Protein AF-A0A2W1LFP1-F1 (afdb_monomer_lite)

Radius of gyration: 13.38 Å; chains: 1; bounding box: 26×36×30 Å

Sequence (69 aa):
MIDQLESNYNCANASQDLYELKREIAQLQLKQHLSSEEQQLLNRCANQMSFIKNKCAIDNGREENNHPV

Secondary structure (DSSP, 8-state):
------TT--GGGHHHHHHHHHHHHHHHHT-SS--HHHHHHHHHHHHHHHHHHHHTT------------

pLDDT: mean 78.05, std 16.99, range [38.72, 92.62]

Structure (mmCIF, N/CA/C/O backbone):
data_AF-A0A2W1LFP1-F1
#
_entry.id   AF-A0A2W1LFP1-F1
#
loop_
_atom_site.group_PDB
_atom_site.id
_atom_site.type_symbol
_atom_site.label_atom_id
_atom_site.label_alt_id
_atom_site.label_comp_id
_atom_site.label_asym_id
_atom_site.label_entity_id
_atom_site.label_seq_id
_atom_site.pdbx_PDB_ins_code
_atom_site.Cartn_x
_atom_site.Cartn_y
_atom_site.Cartn_z
_atom_site.occupancy
_atom_site.B_iso_or_equiv
_atom_site.auth_seq_id
_atom_site.auth_comp_id
_atom_site.auth_asym_id
_atom_site.auth_atom_id
_atom_site.pdbx_PDB_model_num
ATOM 1 N N . MET A 1 1 ? 2.768 9.933 4.427 1.00 49.19 1 MET A N 1
ATOM 2 C CA . MET A 1 1 ? 1.779 10.004 3.330 1.00 49.19 1 MET A CA 1
ATOM 3 C C . MET A 1 1 ? 2.460 10.597 2.115 1.00 49.19 1 MET A C 1
ATOM 5 O O . MET A 1 1 ? 2.888 11.741 2.193 1.00 49.19 1 MET A O 1
ATOM 9 N N . ILE A 1 2 ? 2.583 9.823 1.035 1.00 53.25 2 ILE A N 1
ATOM 10 C CA . ILE A 1 2 ? 3.027 10.345 -0.258 1.00 53.25 2 ILE A CA 1
ATOM 11 C C . ILE A 1 2 ? 1.930 11.308 -0.725 1.00 53.25 2 ILE A C 1
ATOM 13 O O . ILE A 1 2 ? 0.783 10.928 -0.985 1.00 53.25 2 ILE A O 1
ATOM 17 N N . ASP A 1 3 ? 2.235 12.596 -0.658 1.00 50.97 3 ASP A N 1
ATOM 18 C CA . ASP A 1 3 ? 1.302 13.630 -1.055 1.00 50.97 3 ASP A CA 1
ATOM 19 C C . ASP A 1 3 ? 1.368 13.742 -2.573 1.00 50.97 3 ASP A C 1
ATOM 21 O O . ASP A 1 3 ? 2.408 14.073 -3.126 1.00 50.97 3 ASP A O 1
ATOM 25 N N . GLN A 1 4 ? 0.270 13.344 -3.220 1.00 51.56 4 GLN A N 1
ATOM 26 C CA . GLN A 1 4 ? 0.041 13.457 -4.657 1.00 51.56 4 GLN A CA 1
ATOM 27 C C . GLN A 1 4 ? 1.118 12.764 -5.509 1.00 51.56 4 GLN A C 1
ATOM 29 O O . GLN A 1 4 ? 2.103 13.366 -5.926 1.00 51.56 4 GLN A O 1
ATOM 34 N N . LEU A 1 5 ? 0.881 11.496 -5.875 1.00 57.62 5 LEU A N 1
ATOM 35 C CA . LEU A 1 5 ? 1.500 10.952 -7.085 1.00 57.62 5 LEU A CA 1
ATOM 36 C C . LEU A 1 5 ? 0.958 11.733 -8.287 1.00 57.62 5 LEU A C 1
ATOM 38 O O . LEU A 1 5 ? 0.005 11.328 -8.950 1.00 57.62 5 LEU A O 1
ATOM 42 N N . GLU A 1 6 ? 1.553 12.892 -8.541 1.00 56.91 6 GLU A N 1
ATOM 43 C CA . GLU A 1 6 ? 1.385 13.628 -9.777 1.00 56.91 6 GLU A CA 1
ATOM 44 C C . GLU A 1 6 ? 1.770 12.706 -10.945 1.00 56.91 6 GLU A C 1
ATOM 46 O O . GLU A 1 6 ? 2.547 11.748 -10.800 1.00 56.91 6 GLU A O 1
ATOM 51 N N . SER A 1 7 ? 1.280 13.005 -12.148 1.00 57.03 7 SER A N 1
ATOM 52 C CA . SER A 1 7 ? 1.614 12.275 -13.381 1.00 57.03 7 SER A CA 1
ATOM 53 C C . SER A 1 7 ? 3.127 12.162 -13.664 1.00 57.03 7 SER A C 1
ATOM 55 O O . SER A 1 7 ? 3.515 11.430 -14.571 1.00 57.03 7 SER A O 1
ATOM 57 N N . ASN A 1 8 ? 3.993 12.762 -12.837 1.00 67.19 8 ASN A N 1
ATOM 58 C CA . ASN A 1 8 ? 5.456 12.692 -12.852 1.00 67.19 8 ASN A CA 1
ATOM 59 C C . ASN A 1 8 ? 6.095 11.692 -11.864 1.00 67.19 8 ASN A C 1
ATOM 61 O O . ASN A 1 8 ? 7.316 11.608 -11.816 1.00 67.19 8 ASN A O 1
ATOM 65 N N . TYR A 1 9 ? 5.319 10.905 -11.105 1.00 77.81 9 TYR A N 1
ATOM 66 C CA . TYR A 1 9 ? 5.858 9.822 -10.263 1.00 77.81 9 TYR A CA 1
ATOM 67 C C . TYR A 1 9 ? 6.936 8.972 -10.973 1.00 77.81 9 TYR A C 1
ATOM 69 O O . TYR A 1 9 ? 6.686 8.474 -12.078 1.00 77.81 9 TYR A O 1
ATOM 77 N N . ASN A 1 10 ? 8.098 8.816 -10.329 1.00 80.00 10 ASN A N 1
ATOM 78 C CA . ASN A 1 10 ? 9.260 8.094 -10.844 1.00 80.00 10 ASN A CA 1
ATOM 79 C C . ASN A 1 10 ? 9.237 6.627 -10.393 1.00 80.00 10 ASN A C 1
ATOM 81 O O . ASN A 1 10 ? 9.366 6.325 -9.209 1.00 80.00 10 ASN A O 1
ATOM 85 N N . CYS A 1 11 ? 9.158 5.717 -11.360 1.00 85.12 11 CYS A N 1
ATOM 86 C CA . CYS A 1 11 ? 9.093 4.280 -11.117 1.00 85.12 11 CYS A CA 1
ATOM 87 C C . CYS A 1 11 ? 10.370 3.658 -10.531 1.00 85.12 11 CYS A C 1
ATOM 89 O O . CYS A 1 11 ? 10.327 2.504 -10.115 1.00 85.12 11 CYS A O 1
ATOM 91 N N . ALA A 1 12 ? 11.491 4.388 -10.458 1.00 85.25 12 ALA A N 1
ATOM 92 C CA . ALA A 1 12 ? 12.745 3.880 -9.896 1.00 85.25 12 ALA A CA 1
ATOM 93 C C . ALA A 1 12 ? 12.611 3.390 -8.440 1.00 85.25 12 ALA A C 1
ATOM 95 O O . ALA A 1 12 ? 13.289 2.442 -8.055 1.00 85.25 12 ALA A O 1
ATOM 96 N N . ASN A 1 13 ? 11.707 3.991 -7.657 1.00 83.31 13 ASN A N 1
ATOM 97 C CA . ASN A 1 13 ? 11.456 3.618 -6.260 1.00 83.31 13 ASN A CA 1
ATOM 98 C C . ASN A 1 13 ? 10.162 2.810 -6.068 1.00 83.31 13 ASN A C 1
ATOM 100 O O . ASN A 1 13 ? 9.781 2.520 -4.936 1.00 83.31 13 ASN A O 1
ATOM 104 N N . ALA A 1 14 ? 9.507 2.389 -7.155 1.00 85.25 14 ALA A N 1
ATOM 105 C CA . ALA A 1 14 ? 8.190 1.760 -7.097 1.00 85.25 14 ALA A CA 1
ATOM 106 C C . ALA A 1 14 ? 8.147 0.494 -6.240 1.00 85.25 14 ALA A C 1
ATOM 108 O O . ALA A 1 14 ? 7.193 0.302 -5.496 1.00 85.25 14 ALA A O 1
ATOM 109 N N . SER A 1 15 ? 9.181 -0.347 -6.275 1.00 85.62 15 SER A N 1
ATOM 110 C CA . SER A 1 15 ? 9.240 -1.546 -5.430 1.00 85.62 15 SER A CA 1
ATOM 111 C C . SER A 1 15 ? 9.246 -1.209 -3.935 1.00 85.62 15 SER A C 1
ATOM 113 O O . SER A 1 15 ? 8.567 -1.876 -3.155 1.00 85.62 15 SER A O 1
ATOM 115 N N . GLN A 1 16 ? 9.982 -0.165 -3.541 1.00 87.31 16 GLN A N 1
ATOM 116 C CA . GLN A 1 16 ? 10.062 0.287 -2.153 1.00 87.31 16 GLN A CA 1
ATOM 117 C C . GLN A 1 16 ? 8.748 0.947 -1.726 1.00 87.31 16 GLN A C 1
ATOM 119 O O . GLN A 1 16 ? 8.179 0.561 -0.707 1.00 87.31 16 GLN A O 1
ATOM 124 N N . ASP A 1 17 ? 8.217 1.855 -2.546 1.00 87.56 17 ASP A N 1
ATOM 125 C CA . ASP A 1 17 ? 6.959 2.549 -2.262 1.00 87.56 17 ASP A CA 1
ATOM 126 C C . ASP A 1 17 ? 5.785 1.561 -2.160 1.00 87.56 17 ASP A C 1
ATOM 128 O O . ASP A 1 17 ? 4.961 1.648 -1.250 1.00 87.56 17 ASP A O 1
ATOM 132 N N . LEU A 1 18 ? 5.723 0.559 -3.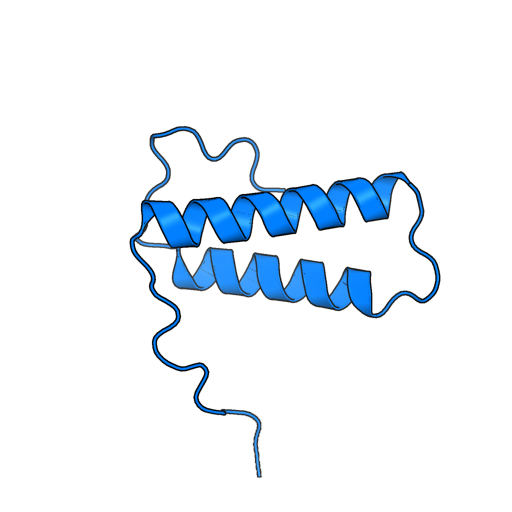049 1.00 89.12 18 LEU A N 1
ATOM 133 C CA . LEU A 1 18 ? 4.725 -0.512 -2.981 1.00 89.12 18 LEU A CA 1
ATOM 134 C C . LEU A 1 18 ? 4.870 -1.351 -1.710 1.00 89.12 18 LEU A C 1
ATOM 136 O O . LEU A 1 18 ? 3.860 -1.742 -1.123 1.00 89.12 18 LEU A O 1
ATOM 140 N N . TYR A 1 19 ? 6.100 -1.633 -1.276 1.00 90.44 19 TYR A N 1
ATOM 141 C CA . TYR A 1 19 ? 6.347 -2.371 -0.042 1.00 90.44 19 TYR A CA 1
ATOM 142 C C . TYR A 1 19 ? 5.895 -1.581 1.194 1.00 90.44 19 TYR A C 1
ATOM 144 O O . TYR A 1 19 ? 5.250 -2.144 2.082 1.00 90.44 19 TYR A O 1
ATOM 152 N N . GLU A 1 20 ? 6.164 -0.276 1.241 1.00 90.00 20 GLU A N 1
ATOM 153 C CA . GLU A 1 20 ? 5.706 0.599 2.324 1.00 90.00 20 GLU A CA 1
ATOM 154 C C . GLU A 1 20 ? 4.179 0.725 2.351 1.00 90.00 20 GLU A C 1
ATOM 156 O O . GLU A 1 20 ? 3.568 0.493 3.396 1.00 90.00 20 GLU A O 1
ATOM 161 N N . LEU A 1 21 ? 3.549 0.953 1.193 1.00 90.31 21 LEU A N 1
ATOM 162 C CA . LEU A 1 21 ? 2.090 0.992 1.066 1.00 90.31 21 LEU A CA 1
ATOM 163 C C . LEU A 1 21 ? 1.443 -0.335 1.485 1.00 90.31 21 LEU A C 1
ATOM 165 O O . LEU A 1 21 ? 0.433 -0.333 2.189 1.00 90.31 21 LEU A O 1
ATOM 169 N N . LYS A 1 22 ? 2.029 -1.480 1.107 1.00 90.94 22 LYS A N 1
ATOM 170 C CA . LYS A 1 22 ? 1.538 -2.804 1.517 1.00 90.94 22 LYS A CA 1
ATOM 171 C C . LYS A 1 22 ? 1.631 -2.992 3.031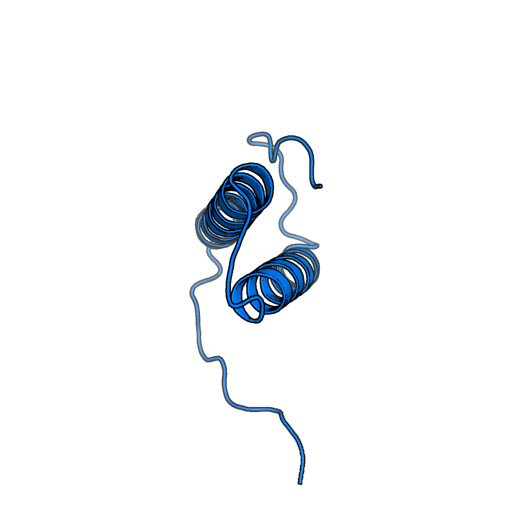 1.00 90.94 22 LYS A C 1
ATOM 173 O O . LYS A 1 22 ? 0.707 -3.550 3.623 1.00 90.94 22 LYS A O 1
ATOM 178 N N . ARG A 1 23 ? 2.706 -2.513 3.671 1.00 92.62 23 ARG A N 1
ATOM 179 C CA . ARG A 1 23 ? 2.844 -2.564 5.135 1.00 92.62 23 ARG A CA 1
ATOM 180 C C . ARG A 1 23 ? 1.820 -1.681 5.844 1.00 92.62 23 ARG A C 1
ATOM 182 O O . ARG A 1 23 ? 1.201 -2.162 6.789 1.00 92.62 23 ARG A O 1
ATOM 189 N N . GLU A 1 24 ? 1.592 -0.452 5.383 1.00 89.94 24 GLU A N 1
ATOM 190 C CA . GLU A 1 24 ? 0.554 0.425 5.951 1.00 89.94 24 GLU A CA 1
ATOM 191 C C . GLU A 1 24 ? -0.847 -0.187 5.815 1.00 89.94 24 GLU A C 1
ATOM 193 O O . GLU A 1 24 ? -1.600 -0.235 6.787 1.00 89.94 24 GLU A O 1
ATOM 198 N N . ILE A 1 25 ? -1.179 -0.727 4.637 1.00 92.19 25 ILE A N 1
ATOM 199 C CA . ILE A 1 25 ? -2.451 -1.423 4.399 1.00 92.19 25 ILE A CA 1
ATOM 200 C C . ILE A 1 25 ? -2.605 -2.605 5.359 1.00 92.19 25 ILE A C 1
ATOM 202 O O . ILE A 1 25 ? -3.639 -2.721 6.012 1.00 92.19 25 ILE A O 1
ATOM 206 N N . ALA A 1 26 ? -1.578 -3.451 5.488 1.00 91.69 26 ALA A N 1
ATOM 207 C CA . ALA A 1 26 ? -1.616 -4.601 6.385 1.00 91.69 26 ALA A CA 1
ATOM 208 C C . ALA A 1 26 ? -1.812 -4.175 7.849 1.00 91.69 26 ALA A C 1
ATOM 210 O O . ALA A 1 26 ? -2.633 -4.757 8.553 1.00 91.69 26 ALA A O 1
ATOM 211 N N . GLN A 1 27 ? -1.121 -3.129 8.308 1.00 91.88 27 GLN A N 1
ATOM 212 C CA . GLN A 1 27 ? -1.284 -2.612 9.671 1.00 91.88 27 GLN A CA 1
ATOM 213 C C . GLN A 1 27 ? -2.699 -2.096 9.942 1.00 91.88 27 GLN A C 1
ATOM 215 O O . GLN A 1 27 ? -3.228 -2.319 11.030 1.00 91.88 27 GLN A O 1
ATOM 220 N N . LEU A 1 28 ? -3.322 -1.433 8.966 1.00 90.69 28 LEU A N 1
ATOM 221 C CA . LEU A 1 28 ? -4.705 -0.971 9.079 1.00 90.69 28 LEU A CA 1
ATOM 222 C C . LEU A 1 28 ? -5.687 -2.149 9.048 1.00 90.69 28 LEU A C 1
ATOM 224 O O . LEU A 1 28 ? -6.607 -2.198 9.855 1.00 90.69 28 LEU A O 1
ATOM 228 N N . GLN A 1 29 ? -5.461 -3.142 8.189 1.00 89.12 29 GLN A N 1
ATOM 229 C CA . GLN A 1 29 ? -6.307 -4.338 8.099 1.00 89.12 29 GLN A CA 1
ATOM 230 C C . GLN A 1 29 ? -6.251 -5.230 9.345 1.00 89.12 29 GLN A C 1
ATOM 232 O O . GLN A 1 29 ? -7.223 -5.917 9.645 1.00 89.12 29 GLN A O 1
ATOM 237 N N . LEU A 1 30 ? -5.142 -5.216 10.089 1.00 91.25 30 LEU A N 1
ATOM 238 C CA . LEU A 1 30 ? -5.023 -5.941 11.359 1.00 91.25 30 LEU A CA 1
ATOM 239 C C . LEU A 1 30 ? -5.873 -5.324 12.484 1.00 91.25 30 LEU A C 1
ATOM 241 O O . LEU A 1 30 ? -6.095 -5.972 13.509 1.00 91.25 30 LEU A O 1
ATOM 245 N N . LYS A 1 31 ? -6.362 -4.088 12.323 1.00 90.00 31 LYS A N 1
ATOM 246 C CA . LYS A 1 31 ? -7.263 -3.459 13.294 1.00 90.00 31 LYS A CA 1
ATOM 247 C C . LYS A 1 31 ? -8.683 -3.992 13.096 1.00 90.00 31 LYS A C 1
ATOM 249 O O . LYS A 1 31 ? -9.241 -3.890 12.011 1.00 90.00 31 LYS A O 1
ATOM 254 N N . GLN A 1 32 ? -9.300 -4.507 14.164 1.00 82.75 32 GLN A N 1
ATOM 255 C CA . GLN A 1 32 ? -10.688 -4.998 14.112 1.00 82.75 32 GLN A CA 1
ATOM 256 C C . GLN A 1 32 ? -11.707 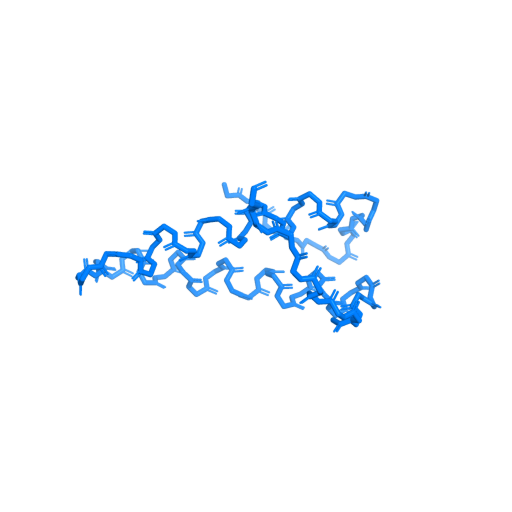-3.884 13.830 1.00 82.75 32 GLN A C 1
ATOM 258 O O . GLN A 1 32 ? -12.721 -4.131 13.188 1.00 82.75 32 GLN A O 1
ATOM 263 N N . HIS A 1 33 ? -11.449 -2.666 14.310 1.00 88.75 33 HIS A N 1
ATOM 264 C CA . HIS A 1 33 ? -12.293 -1.498 14.078 1.00 88.75 33 HIS A CA 1
ATOM 265 C C . HIS A 1 33 ? -11.422 -0.342 13.596 1.00 88.75 33 HIS A C 1
ATOM 267 O O . HIS A 1 33 ? -10.576 0.154 14.337 1.00 88.75 33 HIS A O 1
ATOM 273 N N . LEU A 1 34 ? -11.641 0.071 12.350 1.00 90.00 34 LEU A N 1
ATOM 274 C CA . LEU A 1 34 ? -11.019 1.246 11.755 1.00 90.00 34 LEU A CA 1
ATOM 275 C C . LEU A 1 34 ? -11.941 2.449 11.939 1.00 90.00 34 LEU A C 1
ATOM 277 O O . LEU A 1 34 ? -13.109 2.414 11.534 1.00 90.00 34 LEU A O 1
ATOM 281 N N . SER A 1 35 ? -11.402 3.526 12.494 1.00 92.44 35 SER A N 1
ATOM 282 C CA . SER A 1 35 ? -12.049 4.838 12.513 1.00 92.44 35 SER A CA 1
ATOM 283 C C . SER A 1 35 ? -12.287 5.332 11.080 1.00 92.44 35 SER A C 1
ATOM 285 O O . SER A 1 35 ? -11.622 4.883 10.145 1.00 92.44 35 SER A O 1
ATOM 287 N N . SER A 1 36 ? -13.198 6.290 10.881 1.00 91.31 36 SER A N 1
ATOM 288 C CA . SER A 1 36 ? -13.464 6.849 9.541 1.00 91.31 36 SER A CA 1
ATOM 289 C C . SER A 1 36 ? -12.189 7.371 8.865 1.00 91.31 36 SER A C 1
ATOM 291 O O . SER A 1 36 ? -11.968 7.125 7.681 1.00 91.31 36 SER A O 1
ATOM 293 N N . GLU A 1 37 ? -11.317 8.035 9.625 1.00 90.69 37 GLU A N 1
ATOM 294 C CA . GLU A 1 37 ? -10.036 8.546 9.122 1.00 90.69 37 GLU A CA 1
ATOM 295 C C . GLU A 1 37 ? -9.090 7.414 8.704 1.00 90.69 37 GLU A C 1
ATOM 297 O O . GLU A 1 37 ? -8.418 7.495 7.678 1.00 90.69 37 GLU A O 1
ATOM 302 N N . GLU A 1 38 ? -9.079 6.313 9.455 1.00 91.75 38 GLU A N 1
ATOM 303 C CA . GLU A 1 38 ? -8.244 5.148 9.163 1.00 91.75 38 GLU A CA 1
ATOM 304 C C . GLU A 1 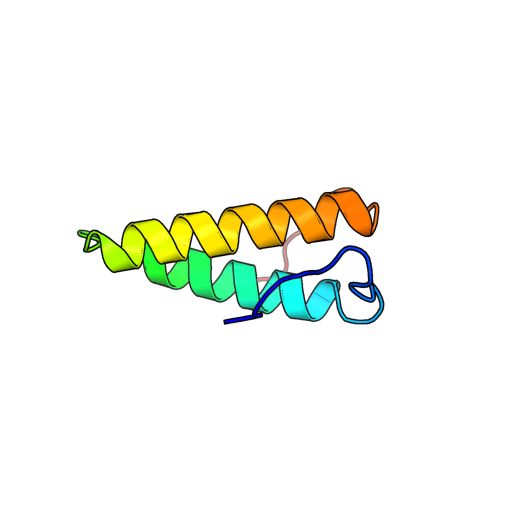38 ? -8.758 4.377 7.941 1.00 91.75 38 GLU A C 1
ATOM 306 O O . GLU A 1 38 ? -7.965 3.885 7.140 1.00 91.75 38 GLU A O 1
ATOM 311 N N . GLN A 1 39 ? -10.079 4.328 7.739 1.00 91.88 39 GLN A N 1
ATOM 312 C CA . GLN A 1 39 ? -10.677 3.804 6.509 1.00 91.88 39 GLN A CA 1
ATOM 313 C C . GLN A 1 39 ? -10.344 4.684 5.301 1.00 91.88 39 GLN A C 1
ATOM 315 O O . GLN A 1 39 ? -10.053 4.170 4.220 1.00 91.88 39 GLN A O 1
ATOM 320 N N . GLN A 1 40 ? -10.356 6.010 5.454 1.00 91.44 40 GLN A N 1
ATOM 321 C CA . GLN A 1 40 ? -9.932 6.920 4.388 1.00 91.44 40 GLN A CA 1
ATOM 322 C C . GLN A 1 40 ? -8.445 6.752 4.068 1.00 91.44 40 GLN A C 1
ATOM 324 O O . GLN A 1 40 ? -8.081 6.712 2.892 1.00 91.44 40 GLN A O 1
ATOM 329 N N . LEU A 1 41 ? -7.599 6.587 5.087 1.00 90.00 41 LEU A N 1
ATOM 330 C CA . LEU A 1 41 ? -6.179 6.291 4.915 1.00 90.00 41 LEU A CA 1
ATOM 331 C C . LEU A 1 41 ? -5.975 4.967 4.167 1.00 90.00 41 LEU A C 1
ATOM 333 O O . LEU A 1 41 ? -5.249 4.946 3.176 1.00 90.00 41 LEU A O 1
ATOM 337 N N . LEU A 1 42 ? -6.670 3.897 4.567 1.00 91.50 42 LEU A N 1
ATOM 338 C CA . LEU A 1 42 ? -6.622 2.597 3.893 1.00 91.50 42 LEU A CA 1
ATOM 339 C C . LEU A 1 42 ? -6.976 2.725 2.404 1.00 91.50 42 LEU A C 1
ATOM 341 O O . LEU A 1 42 ? -6.232 2.252 1.544 1.00 91.50 42 LEU A O 1
ATOM 345 N N . ASN A 1 43 ? -8.080 3.412 2.096 1.00 91.00 43 ASN A N 1
ATOM 346 C CA . ASN A 1 43 ? -8.504 3.665 0.719 1.00 91.00 43 ASN A CA 1
ATOM 347 C C . ASN A 1 43 ? -7.464 4.485 -0.058 1.00 91.00 43 ASN A C 1
ATOM 349 O O . ASN A 1 43 ? -7.149 4.166 -1.205 1.00 91.00 43 ASN A O 1
ATOM 353 N N . ARG A 1 44 ? -6.881 5.517 0.563 1.00 90.38 44 ARG A N 1
ATOM 354 C CA . ARG A 1 44 ? -5.828 6.333 -0.056 1.00 90.38 44 ARG A CA 1
ATOM 355 C C . ARG A 1 44 ? -4.585 5.493 -0.362 1.00 90.38 44 ARG A C 1
ATOM 357 O O . ARG A 1 44 ? -4.040 5.612 -1.458 1.00 90.38 44 ARG A O 1
ATOM 364 N N . CYS A 1 45 ? -4.140 4.630 0.551 1.00 90.50 45 CYS A N 1
ATOM 365 C CA . CYS A 1 45 ? -2.992 3.747 0.321 1.00 90.50 45 CYS A CA 1
ATOM 366 C C . CYS A 1 45 ? -3.277 2.720 -0.786 1.00 90.50 45 CYS A C 1
ATOM 368 O O . CYS A 1 45 ? -2.445 2.533 -1.674 1.00 90.50 45 CYS A O 1
ATOM 370 N N . ALA A 1 46 ? -4.474 2.126 -0.808 1.00 90.12 46 ALA A N 1
ATOM 371 C CA . ALA A 1 46 ? -4.880 1.176 -1.847 1.00 90.12 46 ALA A CA 1
ATOM 372 C C . ALA A 1 46 ? -4.932 1.811 -3.250 1.00 90.12 46 ALA A C 1
ATOM 374 O O . ALA A 1 46 ? -4.451 1.223 -4.228 1.00 90.12 46 ALA A O 1
ATOM 375 N N . ASN A 1 47 ? -5.454 3.036 -3.349 1.00 89.81 47 ASN A N 1
ATOM 376 C CA . ASN A 1 47 ? -5.493 3.788 -4.603 1.00 89.81 47 ASN A CA 1
ATOM 377 C C . ASN A 1 47 ? -4.084 4.128 -5.105 1.00 89.81 47 ASN A C 1
ATOM 379 O O . ASN A 1 47 ? -3.797 3.955 -6.288 1.00 89.81 47 ASN A O 1
ATOM 383 N N . GLN A 1 48 ? -3.183 4.546 -4.211 1.00 87.69 48 GLN A N 1
ATOM 384 C CA . GLN A 1 48 ? -1.787 4.822 -4.565 1.00 87.69 48 GLN A CA 1
ATOM 385 C C . GLN A 1 48 ? -1.058 3.564 -5.034 1.00 87.69 48 GLN A C 1
ATOM 387 O O . GLN A 1 48 ? -0.385 3.598 -6.062 1.00 87.69 48 GLN A O 1
ATOM 392 N N . MET A 1 49 ? -1.249 2.438 -4.341 1.00 88.00 49 MET A N 1
ATOM 393 C CA . MET A 1 49 ? -0.664 1.160 -4.745 1.00 88.00 49 MET A CA 1
ATOM 394 C C . MET A 1 49 ? -1.117 0.780 -6.160 1.00 88.00 49 MET A C 1
ATOM 396 O O . MET A 1 49 ? -0.301 0.405 -7.000 1.00 88.00 49 MET A O 1
ATOM 400 N N . SER A 1 50 ? -2.413 0.929 -6.445 1.00 87.44 50 SER A N 1
ATOM 401 C CA . SER A 1 50 ? -2.973 0.660 -7.773 1.00 87.44 50 SER A CA 1
ATOM 402 C C . SER A 1 50 ? -2.425 1.618 -8.830 1.00 87.44 50 SER A C 1
ATOM 404 O O . SER A 1 50 ? -2.089 1.183 -9.929 1.00 87.44 50 SER A O 1
ATOM 406 N N . PHE A 1 51 ? -2.283 2.906 -8.515 1.00 87.38 51 PHE A N 1
ATOM 407 C CA . PHE A 1 51 ? -1.696 3.884 -9.429 1.00 87.38 51 PHE A CA 1
ATOM 408 C C . PHE A 1 51 ? -0.247 3.535 -9.783 1.00 87.38 51 PHE A C 1
ATOM 410 O O . PHE A 1 51 ? 0.090 3.514 -10.963 1.00 87.38 51 PHE A O 1
ATOM 417 N N . ILE A 1 52 ? 0.593 3.214 -8.793 1.00 85.50 52 ILE A N 1
ATOM 418 C CA . ILE A 1 52 ? 2.002 2.851 -9.015 1.00 85.50 52 ILE A CA 1
ATOM 419 C C . ILE A 1 52 ? 2.099 1.600 -9.887 1.00 85.50 52 ILE A C 1
ATOM 421 O O . ILE A 1 52 ? 2.834 1.603 -10.873 1.00 85.50 52 ILE A O 1
ATOM 425 N N . LYS A 1 53 ? 1.317 0.558 -9.569 1.00 86.25 53 LYS A N 1
ATOM 426 C CA . LYS A 1 53 ? 1.285 -0.684 -10.356 1.00 86.25 53 LYS A CA 1
ATOM 427 C C . LYS A 1 53 ? 0.924 -0.419 -11.817 1.00 86.25 53 LYS A C 1
ATOM 429 O O . LYS A 1 53 ? 1.651 -0.848 -12.708 1.00 86.25 53 LYS A O 1
ATOM 434 N N . ASN A 1 54 ? -0.146 0.345 -12.051 1.00 85.94 54 ASN A N 1
ATOM 435 C CA . ASN A 1 54 ? -0.587 0.700 -13.400 1.00 85.94 54 ASN A CA 1
ATOM 436 C C . ASN A 1 54 ? 0.445 1.561 -14.137 1.00 85.94 54 ASN A C 1
ATOM 438 O O . ASN A 1 54 ? 0.802 1.267 -15.273 1.00 85.94 54 ASN A O 1
ATOM 442 N N . LYS A 1 55 ? 0.946 2.620 -13.495 1.00 84.69 55 LYS A N 1
ATOM 443 C CA . LYS A 1 55 ? 1.856 3.578 -14.126 1.00 84.69 55 LYS A CA 1
ATOM 444 C C . LYS A 1 55 ? 3.195 2.955 -14.497 1.00 84.69 55 LYS A C 1
ATOM 446 O O . LYS A 1 55 ? 3.725 3.228 -15.568 1.00 84.69 55 LYS A O 1
ATOM 451 N N . CYS A 1 56 ? 3.745 2.142 -13.607 1.00 86.56 56 CYS A N 1
ATOM 452 C CA . CYS A 1 56 ? 5.050 1.531 -13.803 1.00 86.56 56 CYS A CA 1
ATOM 453 C C . CYS A 1 56 ? 4.975 0.208 -14.569 1.00 86.56 56 CYS A C 1
ATOM 455 O O . CYS A 1 56 ? 5.994 -0.467 -14.684 1.00 86.56 56 CYS A O 1
ATOM 457 N N . ALA A 1 57 ? 3.787 -0.161 -15.074 1.00 81.06 57 ALA A N 1
ATOM 458 C CA . ALA A 1 57 ? 3.518 -1.445 -15.715 1.00 81.06 57 ALA A CA 1
ATOM 459 C C . ALA A 1 57 ? 4.055 -2.631 -14.891 1.00 81.06 57 ALA A C 1
ATOM 461 O O . ALA A 1 57 ? 4.534 -3.626 -15.436 1.00 81.06 57 ALA A O 1
ATOM 462 N N . ILE A 1 58 ? 3.992 -2.507 -13.560 1.00 73.81 58 ILE A N 1
ATOM 463 C CA . ILE A 1 58 ? 4.366 -3.570 -12.631 1.00 73.81 58 ILE A CA 1
ATOM 464 C C . ILE A 1 58 ? 3.175 -4.522 -12.603 1.00 73.81 58 ILE A C 1
ATOM 466 O O . ILE A 1 58 ? 2.290 -4.428 -11.749 1.00 73.81 58 ILE A O 1
ATOM 470 N N . ASP A 1 59 ? 3.121 -5.401 -13.600 1.00 59.25 59 ASP A N 1
ATOM 471 C CA . ASP A 1 59 ? 2.244 -6.560 -13.564 1.00 59.25 59 ASP A CA 1
ATOM 472 C C . ASP A 1 59 ? 2.681 -7.425 -12.374 1.00 59.25 59 ASP A C 1
ATOM 474 O O . ASP A 1 59 ? 3.882 -7.576 -12.131 1.00 59.25 59 ASP A O 1
ATOM 478 N N . ASN A 1 60 ? 1.734 -7.940 -11.580 1.00 53.06 60 ASN A N 1
ATOM 479 C CA . ASN A 1 60 ? 2.030 -8.791 -10.420 1.00 53.06 60 ASN A CA 1
ATOM 480 C C . ASN A 1 60 ? 2.527 -10.169 -10.894 1.00 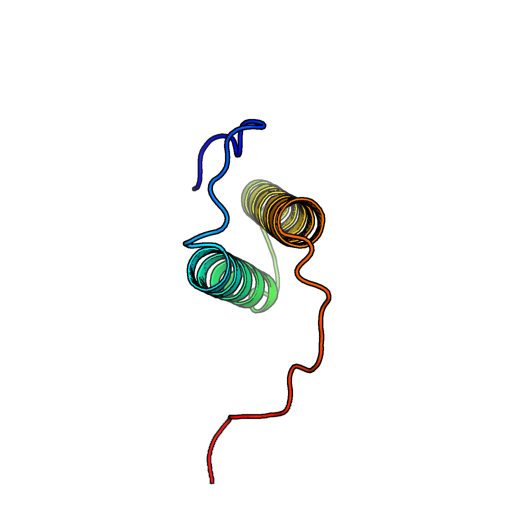53.06 60 ASN A C 1
ATOM 482 O O . ASN A 1 60 ? 1.913 -11.200 -10.618 1.00 53.06 60 ASN A O 1
ATOM 486 N N . GLY A 1 61 ? 3.653 -10.195 -11.600 1.00 48.22 61 GLY A N 1
ATOM 487 C CA . GLY A 1 61 ? 4.423 -11.380 -11.900 1.00 48.22 61 GLY A CA 1
ATOM 488 C C . GLY A 1 61 ? 5.030 -11.926 -10.615 1.00 48.22 61 GLY A C 1
ATOM 489 O O . GLY A 1 61 ? 6.211 -11.736 -10.362 1.00 48.22 61 GLY A O 1
ATOM 490 N N . ARG A 1 62 ? 4.195 -12.651 -9.860 1.00 42.44 62 ARG A N 1
ATOM 491 C CA . ARG A 1 62 ? 4.558 -13.653 -8.850 1.00 42.44 62 ARG A CA 1
ATOM 492 C C . ARG A 1 62 ? 5.144 -13.065 -7.561 1.00 42.44 62 ARG A C 1
ATOM 494 O O . ARG A 1 62 ? 6.352 -12.992 -7.367 1.00 42.44 62 ARG A O 1
ATOM 501 N N . GLU A 1 63 ? 4.256 -12.793 -6.604 1.00 49.19 63 GLU A N 1
ATOM 502 C CA . GLU A 1 63 ? 4.570 -13.011 -5.186 1.00 49.19 63 GLU A CA 1
ATOM 503 C C . GLU A 1 63 ? 4.824 -14.519 -4.966 1.00 49.19 63 GLU A C 1
ATOM 505 O O . GLU A 1 63 ? 3.985 -15.234 -4.426 1.00 49.19 63 GLU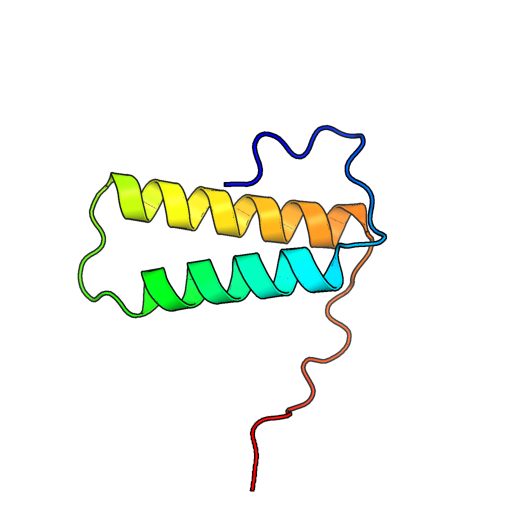 A O 1
ATOM 510 N N . GLU A 1 64 ? 5.963 -15.042 -5.434 1.00 46.34 64 GLU A N 1
ATOM 511 C CA . GLU A 1 64 ? 6.491 -16.314 -4.942 1.00 46.34 64 GLU A CA 1
ATOM 512 C C . GLU A 1 64 ? 7.202 -16.042 -3.614 1.00 46.34 64 GLU A C 1
ATOM 514 O O . GLU A 1 64 ? 8.319 -15.536 -3.562 1.00 46.34 64 GLU A O 1
ATOM 519 N N . ASN A 1 65 ? 6.457 -16.320 -2.543 1.00 49.62 65 ASN A N 1
ATOM 520 C CA . ASN A 1 65 ? 6.904 -16.838 -1.252 1.00 49.62 65 ASN A CA 1
ATOM 521 C C . ASN A 1 65 ? 8.367 -16.561 -0.871 1.00 49.62 65 ASN A C 1
ATOM 523 O O . ASN A 1 65 ? 9.268 -17.315 -1.232 1.00 49.62 65 ASN A O 1
ATOM 527 N N . ASN A 1 66 ? 8.583 -15.582 0.006 1.00 46.47 66 ASN A N 1
ATOM 528 C CA . ASN A 1 66 ? 9.699 -15.668 0.943 1.00 46.47 66 ASN A CA 1
ATOM 529 C C . ASN A 1 66 ? 9.275 -15.159 2.328 1.00 46.47 66 ASN A C 1
ATOM 531 O O . ASN A 1 66 ? 9.404 -13.982 2.667 1.00 46.47 66 ASN A O 1
ATOM 535 N N . HIS A 1 67 ? 8.704 -16.078 3.105 1.00 38.72 67 HIS A N 1
ATOM 536 C CA . HIS A 1 67 ? 8.760 -16.062 4.563 1.00 38.72 67 HIS A CA 1
ATOM 537 C C . HIS A 1 67 ? 9.371 -17.409 5.004 1.00 38.72 67 HIS A C 1
ATOM 539 O O . HIS A 1 67 ? 9.189 -18.403 4.299 1.00 38.72 67 HIS A O 1
ATOM 545 N N . PRO A 1 68 ? 10.152 -17.424 6.093 1.00 53.69 68 PRO A N 1
ATOM 546 C CA . PRO A 1 68 ? 11.310 -18.288 6.283 1.00 53.69 68 PRO A CA 1
ATOM 547 C C . PRO A 1 68 ? 10.947 -19.667 6.845 1.00 53.69 68 PRO A C 1
ATOM 549 O O . PRO A 1 68 ? 9.931 -19.826 7.523 1.00 53.69 68 PRO A O 1
ATOM 552 N N . VAL A 1 69 ? 11.837 -20.632 6.610 1.00 49.00 69 VAL A N 1
ATOM 553 C CA . VAL A 1 69 ? 12.035 -21.831 7.440 1.00 49.00 69 VAL A CA 1
ATOM 554 C C . VAL A 1 69 ? 13.398 -21.721 8.105 1.00 49.00 69 VAL A C 1
ATOM 556 O O . VAL A 1 69 ? 14.359 -21.360 7.387 1.00 49.00 69 VAL A O 1
#

Foldseek 3Di:
DPDDPDLPDDLPCLVVLLVVLVVLLVVLVPDPDADPVSVVVNVVSVVVNVVSCVSNVVDCPDPPDDDDD

Organism: NCBI:txid1803190